Protein AF-A0A2V7FEV9-F1 (afdb_monomer)

Foldseek 3Di:
DDDDDDDDPVVVVVCPDPVNVVVVVVDPDDDDDDADDLVRQLVLLLVVCVVVVPPDSQQEPPQLSSLLCVVQVRPVVSSVQLVVQLVVQCVLVVHSHRYNVSSVVSVCVCPPPPNDDPPPDPRCVVVVVVVVVVPPVVPVPPPPPVVVVVVVVVVVVVPD

pLDDT: mean 80.86, std 21.52, range [41.34, 98.5]

Sequence (160 aa):
MQILLVGQPELRTKLNRP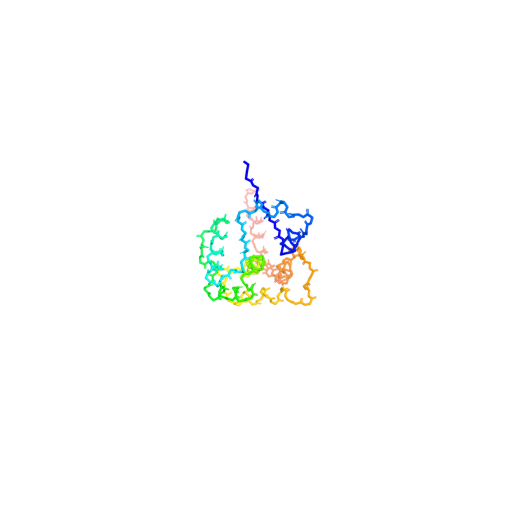ELRQLQQRIELRCSLPPLSREQVRDYILTRLRIAGAHDLGLFSEQAQTRIAVHSRGIPRRVNILCDHCLVLGYADQRRRIEVDVVDQAIEALEGPAGSRARRFTSPVRAAWQRSFVGAVSAAGLAGTHLLALARHVRDLVMR

Nearest PDB structures (foldseek):
  1in6-assembly1_A  TM=8.187E-01  e=4.677E-03  Thermotoga maritima
  1in4-assembly1_A  TM=8.184E-01  e=5.576E-03  Thermotoga maritima
  8efy-assembly1_D  TM=7.364E-01  e=4.160E-03  Thermus thermophilus HB8
  8efy-assembly1_K  TM=7.392E-01  e=1.062E-02  Thermus thermophilus HB8
  1in7-assembly1_A  TM=6.423E-01  e=7.474E-03  Thermotoga maritima

Radius of gyration: 29.4 Å; Cα contacts (8 Å, |Δi|>4): 92; chains: 1; bounding box: 93×34×67 Å

Secondary structure (DSSP, 8-state):
--------HHHHHHHTSGGGHHHHTT-------PPPPHHHHHHHHHHHHHHTT-S-GGGB-HHHHHHHHHHHTT-HHHHHHHHHHHHHHHHHTT-SSB-HHHHHHHHHHHHSTT-SS------THHHHHHHHHTTTSTTSSSSSTTHHHHHHHHHHHS--

Solvent-accessible surface area (backbone atoms only — not comparable to full-atom values): 9814 Å² total; per-residue (Å²): 139,88,85,86,90,83,74,61,77,66,49,58,60,57,48,68,34,83,92,35,47,76,61,47,75,69,59,88,76,86,86,82,86,73,64,40,51,64,65,51,37,47,54,48,53,47,50,51,38,53,76,71,64,49,91,59,81,68,37,54,33,72,62,21,46,51,51,45,24,62,74,32,60,22,35,67,72,47,39,50,58,47,50,55,41,28,53,52,52,28,55,75,69,70,44,86,53,37,43,47,67,48,45,51,54,34,48,49,64,56,70,36,101,75,57,82,64,92,70,74,84,72,64,64,64,65,63,56,50,60,66,62,52,74,70,60,72,75,76,72,77,82,80,60,71,67,61,63,53,54,62,50,56,59,56,66,65,73,75,112

Structure (mmCIF, N/CA/C/O backbone):
data_AF-A0A2V7FEV9-F1
#
_entry.id   AF-A0A2V7FEV9-F1
#
loop_
_atom_site.group_PDB
_atom_site.id
_atom_site.type_symbol
_atom_site.label_atom_id
_atom_site.label_alt_id
_atom_site.label_comp_id
_atom_site.label_asym_id
_atom_site.label_entity_id
_atom_site.label_seq_id
_atom_site.pdbx_PDB_ins_code
_atom_site.Cartn_x
_atom_site.Cartn_y
_atom_site.Cartn_z
_atom_site.occupancy
_atom_site.B_iso_or_equiv
_atom_site.auth_seq_id
_atom_site.auth_comp_id
_atom_site.auth_asym_id
_atom_site.auth_atom_id
_atom_site.pdbx_PDB_model_num
ATOM 1 N N . MET A 1 1 ? -1.006 9.091 -33.888 1.00 79.31 1 MET A N 1
ATOM 2 C CA . MET A 1 1 ? -1.156 7.824 -33.138 1.00 79.31 1 MET A CA 1
ATOM 3 C C . MET A 1 1 ? -0.298 7.913 -31.893 1.00 79.31 1 MET A C 1
ATOM 5 O O . MET A 1 1 ? 0.859 8.287 -32.023 1.00 79.31 1 MET A O 1
ATOM 9 N N . GLN A 1 2 ? -0.852 7.623 -30.717 1.00 88.81 2 GLN A N 1
ATOM 10 C CA . GLN A 1 2 ? -0.107 7.581 -29.454 1.00 88.81 2 GLN A CA 1
ATOM 11 C C . GLN A 1 2 ? -0.051 6.129 -28.974 1.00 88.81 2 GLN A C 1
ATOM 13 O O . GLN A 1 2 ? -1.073 5.447 -28.975 1.00 88.81 2 GLN A O 1
ATOM 18 N N . ILE A 1 3 ? 1.139 5.646 -28.608 1.00 91.44 3 ILE A N 1
ATOM 19 C CA . ILE A 1 3 ? 1.361 4.271 -28.143 1.00 91.44 3 ILE A CA 1
ATOM 20 C C . ILE A 1 3 ? 1.942 4.341 -26.735 1.00 91.44 3 ILE A C 1
ATOM 22 O O . ILE A 1 3 ? 2.994 4.942 -26.531 1.00 91.44 3 ILE A O 1
ATOM 26 N N . LEU A 1 4 ? 1.276 3.697 -25.776 1.00 93.94 4 LEU A N 1
ATOM 27 C CA . LEU A 1 4 ? 1.777 3.531 -24.416 1.00 93.94 4 LEU A CA 1
ATOM 28 C C . LEU A 1 4 ? 2.235 2.084 -24.216 1.00 93.94 4 LEU A C 1
ATOM 30 O O . LEU A 1 4 ? 1.438 1.153 -24.308 1.00 93.94 4 LEU A O 1
ATOM 34 N N . LEU A 1 5 ? 3.522 1.902 -23.922 1.00 93.31 5 LEU A N 1
ATOM 35 C CA . LEU A 1 5 ? 4.094 0.601 -23.583 1.00 93.31 5 LEU A CA 1
ATOM 36 C C . LEU A 1 5 ? 4.176 0.469 -22.060 1.00 93.31 5 LEU A C 1
ATOM 38 O O . LEU A 1 5 ? 4.887 1.234 -21.411 1.00 93.31 5 LEU A O 1
ATOM 42 N N . VAL A 1 6 ? 3.471 -0.512 -21.494 1.00 94.88 6 VAL A N 1
ATOM 43 C CA . VAL A 1 6 ? 3.467 -0.790 -20.049 1.00 94.88 6 VAL A CA 1
ATOM 44 C C . VAL A 1 6 ? 3.900 -2.226 -19.810 1.00 94.88 6 VAL A C 1
ATOM 46 O O . VAL A 1 6 ? 3.478 -3.144 -20.511 1.00 94.88 6 VAL A O 1
ATOM 49 N N . GLY A 1 7 ? 4.739 -2.435 -18.804 1.00 93.31 7 GLY A N 1
ATOM 50 C CA . GLY A 1 7 ? 5.169 -3.767 -18.420 1.00 93.31 7 GLY A CA 1
ATOM 51 C C . GLY A 1 7 ? 6.008 -3.763 -17.156 1.00 93.31 7 GLY A C 1
ATOM 52 O O . GLY A 1 7 ? 6.254 -2.725 -16.543 1.00 93.31 7 GLY A O 1
ATOM 53 N N . GLN A 1 8 ? 6.438 -4.958 -16.778 1.00 93.38 8 GLN A N 1
ATOM 54 C CA . GLN A 1 8 ? 7.373 -5.166 -15.679 1.00 93.38 8 GLN A CA 1
ATOM 55 C C . GLN A 1 8 ? 8.789 -4.678 -16.066 1.00 93.38 8 GLN A C 1
ATOM 57 O O . GLN A 1 8 ? 9.039 -4.427 -17.252 1.00 93.38 8 GLN A O 1
ATOM 62 N N . PRO A 1 9 ? 9.732 -4.523 -15.113 1.00 89.75 9 PRO A N 1
ATOM 63 C CA . PRO A 1 9 ? 11.089 -4.036 -15.391 1.00 89.75 9 PRO A CA 1
ATOM 64 C C . PRO A 1 9 ? 11.822 -4.779 -16.524 1.00 89.75 9 PRO A C 1
ATOM 66 O O . PRO A 1 9 ? 12.619 -4.183 -17.246 1.00 89.75 9 PRO A O 1
ATOM 69 N N . GLU A 1 10 ? 11.500 -6.049 -16.754 1.00 94.44 10 GLU A N 1
ATOM 70 C CA . GLU A 1 10 ? 12.010 -6.902 -17.829 1.00 94.44 10 GLU A CA 1
ATOM 71 C C . GLU A 1 10 ? 11.680 -6.352 -19.222 1.00 94.44 10 GLU A C 1
ATOM 73 O O . GLU A 1 10 ? 12.436 -6.574 -20.172 1.00 94.44 10 GLU A O 1
ATOM 78 N N . LEU A 1 11 ? 10.575 -5.610 -19.364 1.00 93.25 11 LEU A N 1
ATOM 79 C CA . LEU A 1 11 ? 10.221 -4.936 -20.610 1.00 93.25 11 LEU A CA 1
ATOM 80 C C . LEU A 1 11 ? 11.311 -3.939 -21.014 1.00 93.25 11 LEU A C 1
ATOM 82 O O . LEU A 1 11 ? 11.680 -3.883 -22.184 1.00 93.25 11 LEU A O 1
ATOM 86 N N . ARG A 1 12 ? 11.883 -3.203 -20.052 1.00 90.38 12 ARG A N 1
ATOM 87 C CA . ARG A 1 12 ? 12.982 -2.263 -20.313 1.00 90.38 12 ARG A CA 1
ATOM 88 C C . ARG A 1 12 ? 14.198 -2.991 -20.878 1.00 90.38 12 ARG A C 1
ATOM 90 O O . ARG A 1 12 ? 14.783 -2.526 -21.850 1.00 90.38 12 ARG A O 1
ATOM 97 N N . THR A 1 13 ? 14.544 -4.144 -20.309 1.00 91.81 13 THR A N 1
ATOM 98 C CA . THR A 1 13 ? 15.656 -4.975 -20.792 1.00 91.81 13 THR A CA 1
ATOM 99 C C . THR A 1 13 ? 15.387 -5.497 -22.201 1.00 91.81 13 THR A C 1
ATOM 101 O O . THR A 1 13 ? 16.269 -5.436 -23.053 1.00 91.81 13 THR A O 1
ATOM 104 N N . LYS A 1 14 ? 14.159 -5.954 -22.485 1.00 92.75 14 LYS A N 1
ATOM 105 C CA . LYS A 1 14 ? 13.761 -6.414 -23.826 1.00 92.75 14 LYS A CA 1
ATOM 106 C C . LYS A 1 14 ? 13.832 -5.291 -24.860 1.00 92.75 14 LYS A C 1
ATOM 108 O O . LYS A 1 14 ? 14.413 -5.494 -25.917 1.00 92.75 14 LYS A O 1
ATOM 113 N N . LEU A 1 15 ? 13.307 -4.106 -24.545 1.00 92.50 15 LEU A N 1
ATOM 114 C CA . LEU A 1 15 ? 13.320 -2.942 -25.442 1.00 92.50 15 LEU A CA 1
ATOM 115 C C . LEU A 1 15 ? 14.727 -2.403 -25.732 1.00 92.50 15 LEU A C 1
ATOM 117 O O . LEU A 1 15 ? 14.903 -1.655 -26.688 1.00 92.50 15 LEU A O 1
ATOM 121 N N . ASN A 1 16 ? 15.720 -2.766 -24.918 1.00 90.94 16 ASN A N 1
ATOM 122 C CA . ASN A 1 16 ? 17.115 -2.387 -25.127 1.00 90.94 16 ASN A CA 1
ATOM 123 C C . ASN A 1 16 ? 17.906 -3.400 -25.968 1.00 90.94 16 ASN A C 1
ATOM 125 O O . ASN A 1 16 ? 19.106 -3.212 -26.166 1.00 90.94 16 ASN A O 1
ATOM 129 N N . ARG A 1 17 ? 17.270 -4.473 -26.453 1.00 96.00 17 ARG A N 1
ATOM 130 C CA . ARG A 1 17 ? 17.953 -5.458 -27.290 1.00 96.00 17 ARG A CA 1
ATOM 131 C C . ARG A 1 17 ? 18.276 -4.895 -28.686 1.00 96.00 17 ARG A C 1
ATOM 133 O O . ARG A 1 17 ? 17.484 -4.107 -29.215 1.00 96.00 17 ARG A O 1
ATOM 140 N N . PRO A 1 18 ? 19.395 -5.310 -29.311 1.00 94.19 18 PRO A N 1
ATOM 141 C CA . PRO A 1 18 ? 19.825 -4.813 -30.620 1.00 94.19 18 PRO A CA 1
ATOM 142 C C . PRO A 1 18 ? 18.777 -4.944 -31.733 1.00 94.19 18 PRO A C 1
ATOM 144 O O . PRO A 1 18 ? 18.713 -4.088 -32.617 1.00 94.19 18 PRO A O 1
ATOM 147 N N . GLU A 1 19 ? 17.935 -5.977 -31.683 1.00 96.56 19 GLU A N 1
ATOM 148 C CA . GLU A 1 19 ? 16.909 -6.243 -32.697 1.00 96.56 19 GLU A CA 1
ATOM 149 C C . GLU A 1 19 ? 15.762 -5.218 -32.648 1.00 96.56 19 GLU A C 1
ATOM 151 O O . GLU A 1 19 ? 15.054 -5.034 -33.633 1.00 96.56 19 GLU A O 1
ATOM 156 N N . LEU A 1 20 ? 15.595 -4.507 -31.525 1.00 94.94 20 LEU A N 1
ATOM 157 C CA . LEU A 1 20 ? 14.531 -3.519 -31.312 1.00 94.94 20 LEU A CA 1
ATOM 158 C C . LEU A 1 20 ? 15.020 -2.063 -31.369 1.00 94.94 20 LEU A C 1
ATOM 160 O O . LEU A 1 20 ? 14.262 -1.156 -31.023 1.00 94.94 20 LEU A O 1
ATOM 164 N N . ARG A 1 21 ? 16.249 -1.799 -31.840 1.00 93.19 21 ARG A N 1
ATOM 165 C CA . ARG A 1 21 ? 16.835 -0.440 -31.887 1.00 93.19 21 ARG A CA 1
ATOM 166 C C . ARG A 1 21 ? 15.945 0.602 -32.569 1.00 93.19 21 ARG A C 1
ATOM 168 O O . ARG A 1 21 ? 15.808 1.707 -32.055 1.00 93.19 21 ARG A O 1
ATOM 175 N N . GLN A 1 22 ? 15.308 0.258 -33.689 1.00 93.44 22 GLN A N 1
ATOM 176 C CA . GLN A 1 22 ? 14.435 1.196 -34.410 1.00 93.44 22 GLN A CA 1
ATOM 177 C C . GLN A 1 22 ? 13.208 1.604 -33.586 1.00 93.44 22 GLN A C 1
ATOM 179 O O . GLN A 1 22 ? 12.802 2.763 -33.603 1.00 93.44 22 GLN A O 1
ATOM 184 N N . LEU A 1 23 ? 12.627 0.660 -32.840 1.00 92.25 23 LEU A N 1
ATOM 185 C CA . LEU A 1 23 ? 11.532 0.950 -31.919 1.00 92.25 23 LEU A CA 1
ATOM 186 C C . LEU A 1 23 ? 12.040 1.766 -30.727 1.00 92.25 23 LEU A C 1
ATOM 188 O O . LEU A 1 23 ? 11.405 2.735 -30.328 1.00 92.25 23 LEU A O 1
ATOM 192 N N . GLN A 1 24 ? 13.207 1.404 -30.193 1.00 89.75 24 GLN A N 1
ATOM 193 C CA . GLN A 1 24 ? 13.830 2.068 -29.053 1.00 89.75 24 GLN A CA 1
ATOM 194 C C . GLN A 1 24 ? 14.055 3.569 -29.300 1.00 89.75 24 GLN A C 1
ATOM 196 O O . GLN A 1 24 ? 13.809 4.364 -28.393 1.00 89.75 24 GLN A O 1
ATOM 201 N N . GLN A 1 25 ? 14.472 3.940 -30.517 1.00 90.81 25 GLN A N 1
ATOM 202 C CA . GLN A 1 25 ? 14.694 5.325 -30.955 1.00 90.81 25 GLN A CA 1
ATOM 203 C C . GLN A 1 25 ? 13.408 6.157 -31.056 1.00 90.81 25 GLN A C 1
ATOM 205 O O . GLN A 1 25 ? 13.477 7.380 -31.055 1.00 90.81 25 GLN A O 1
ATOM 210 N N . ARG A 1 26 ? 12.239 5.511 -31.136 1.00 93.38 26 ARG A N 1
ATOM 211 C CA . ARG A 1 26 ? 10.930 6.177 -31.229 1.00 93.38 26 ARG A CA 1
ATOM 212 C C . ARG A 1 26 ? 10.238 6.349 -29.874 1.00 93.38 26 ARG A C 1
ATOM 214 O O . ARG A 1 26 ? 9.122 6.853 -29.822 1.00 93.38 26 ARG A O 1
ATOM 221 N N . ILE A 1 27 ? 10.858 5.905 -28.779 1.00 92.81 27 ILE A N 1
ATOM 222 C CA . ILE A 1 27 ? 10.307 6.062 -27.428 1.00 92.81 27 ILE A CA 1
ATOM 223 C C . ILE A 1 27 ? 10.778 7.403 -26.862 1.00 92.81 27 ILE A C 1
ATOM 225 O O . ILE A 1 27 ? 11.905 7.504 -26.380 1.00 92.81 27 ILE A O 1
ATOM 229 N N . GLU A 1 28 ? 9.898 8.403 -26.897 1.00 93.50 28 GLU A N 1
ATOM 230 C CA . GLU A 1 28 ? 10.175 9.764 -26.412 1.00 93.50 28 GLU A CA 1
ATOM 231 C C . GLU A 1 28 ? 10.247 9.852 -24.882 1.00 93.50 28 GLU A C 1
ATOM 233 O O . GLU A 1 28 ? 11.130 10.507 -24.334 1.00 93.50 28 GLU A O 1
ATOM 238 N N . LEU A 1 29 ? 9.341 9.164 -24.179 1.00 92.00 29 LEU A N 1
ATOM 239 C CA . LEU A 1 29 ? 9.244 9.213 -22.722 1.00 92.00 29 LEU A CA 1
ATOM 240 C C . LEU A 1 29 ? 9.404 7.826 -22.106 1.00 92.00 29 LEU A C 1
ATOM 242 O O . LEU A 1 29 ? 8.788 6.848 -22.533 1.00 92.00 29 LEU A O 1
ATOM 246 N N . ARG A 1 30 ? 10.210 7.757 -21.044 1.00 91.00 30 ARG A N 1
ATOM 247 C CA . ARG A 1 30 ? 10.373 6.569 -20.206 1.00 91.00 30 ARG A CA 1
ATOM 248 C C . ARG A 1 30 ? 10.142 6.956 -18.760 1.00 91.00 30 ARG A C 1
ATOM 250 O O . ARG A 1 30 ? 10.889 7.755 -18.207 1.00 91.00 30 ARG A O 1
ATOM 257 N N . CYS A 1 31 ? 9.138 6.355 -18.144 1.00 92.00 31 CYS A N 1
ATOM 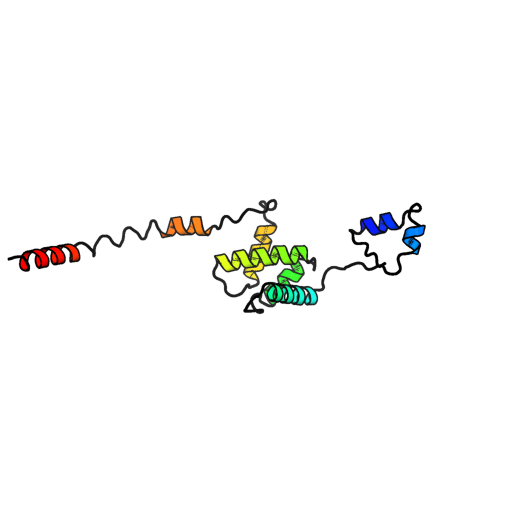258 C CA . CYS A 1 31 ? 8.848 6.530 -16.731 1.00 92.00 31 CYS A CA 1
ATOM 259 C C . CYS A 1 31 ? 8.827 5.166 -16.036 1.00 92.00 31 CYS A C 1
ATOM 261 O O . CYS A 1 31 ? 8.421 4.156 -16.610 1.00 92.00 31 CYS A O 1
ATOM 263 N N . SER A 1 32 ? 9.285 5.136 -14.788 1.00 91.19 32 SER A N 1
ATOM 264 C CA . SER A 1 32 ? 9.076 4.008 -13.884 1.00 91.19 32 SER A CA 1
ATOM 265 C C . SER A 1 32 ? 8.271 4.486 -12.692 1.00 91.19 32 SER A C 1
ATOM 267 O O . SER A 1 32 ? 8.519 5.579 -12.189 1.00 91.19 32 SER A O 1
ATOM 269 N N . LEU A 1 33 ? 7.334 3.663 -12.234 1.00 92.06 33 LEU A N 1
ATOM 270 C CA . LEU A 1 33 ? 6.510 3.964 -11.069 1.00 92.06 33 LEU A CA 1
ATOM 271 C C . LEU A 1 33 ? 7.217 3.441 -9.811 1.00 92.06 33 LEU A C 1
ATOM 273 O O . LEU A 1 33 ? 7.296 2.220 -9.640 1.00 92.06 33 LEU A O 1
ATOM 277 N N . PRO A 1 34 ? 7.763 4.319 -8.949 1.00 93.81 34 PRO A N 1
ATOM 278 C CA . PRO A 1 34 ? 8.303 3.888 -7.670 1.00 93.81 34 PRO A CA 1
ATOM 279 C C . PRO A 1 34 ? 7.168 3.469 -6.718 1.00 93.81 34 PRO A C 1
ATOM 281 O O . PRO A 1 34 ? 6.003 3.815 -6.944 1.00 93.81 34 PRO A O 1
ATOM 284 N N . PRO A 1 35 ? 7.485 2.743 -5.632 1.00 96.88 35 PRO A N 1
ATOM 285 C CA . PRO A 1 35 ? 6.554 2.573 -4.523 1.00 96.88 35 PRO A CA 1
ATOM 286 C C . PRO A 1 35 ? 6.086 3.928 -3.978 1.00 96.88 35 PRO A C 1
ATOM 288 O O . PRO A 1 35 ? 6.829 4.909 -4.009 1.00 96.88 35 PRO A O 1
ATOM 291 N N . LEU A 1 36 ? 4.867 3.962 -3.448 1.00 98.00 36 LEU A N 1
ATOM 292 C CA . LEU A 1 36 ? 4.297 5.157 -2.836 1.00 98.00 36 LEU A CA 1
ATOM 293 C C . LEU A 1 36 ? 5.065 5.542 -1.563 1.00 98.00 36 LEU A C 1
ATOM 295 O O . LEU A 1 36 ? 5.438 4.682 -0.760 1.00 98.00 36 LEU A O 1
ATOM 299 N N . SER A 1 37 ? 5.243 6.843 -1.341 1.00 97.88 37 SER A N 1
ATOM 300 C CA . SER A 1 37 ? 5.676 7.368 -0.045 1.00 97.88 37 SER A CA 1
ATOM 301 C C . SER A 1 37 ? 4.618 7.095 1.033 1.00 97.88 37 SER A C 1
ATOM 303 O O . SER A 1 37 ? 3.469 6.763 0.739 1.00 97.88 37 SER A O 1
ATOM 305 N N . ARG A 1 38 ? 4.978 7.254 2.311 1.00 96.44 38 ARG A N 1
ATOM 306 C CA . ARG A 1 38 ? 4.021 7.060 3.416 1.00 96.44 38 ARG A CA 1
ATOM 307 C C . ARG A 1 38 ? 2.813 7.985 3.297 1.00 96.44 38 ARG A C 1
ATOM 309 O O . ARG A 1 38 ? 1.697 7.527 3.487 1.00 96.44 38 ARG A O 1
ATOM 316 N N . GLU A 1 39 ? 3.043 9.246 2.949 1.00 97.12 39 GLU A N 1
ATOM 317 C CA . GLU A 1 39 ? 1.990 10.237 2.714 1.00 97.12 39 GLU A CA 1
ATOM 318 C C . GLU A 1 39 ? 1.112 9.839 1.523 1.00 97.12 39 GLU A C 1
ATOM 320 O O . GLU A 1 39 ? -0.103 9.734 1.662 1.00 97.12 39 GLU A O 1
ATOM 325 N N . GLN A 1 40 ? 1.730 9.443 0.406 1.00 98.19 40 GLN A N 1
ATOM 326 C CA . GLN A 1 40 ? 1.002 8.966 -0.771 1.00 98.19 40 GLN A CA 1
ATOM 327 C C . GLN A 1 40 ? 0.175 7.705 -0.490 1.00 98.19 40 GLN A C 1
ATOM 329 O O . GLN A 1 40 ? -0.872 7.523 -1.102 1.00 98.19 40 GLN A O 1
ATOM 334 N N . VAL A 1 41 ? 0.598 6.827 0.430 1.00 98.44 41 VAL A N 1
ATOM 335 C CA . VAL A 1 41 ? -0.231 5.693 0.873 1.00 98.44 41 VAL A CA 1
ATOM 336 C C . VAL A 1 41 ? -1.484 6.181 1.603 1.00 98.44 41 VAL A C 1
ATOM 338 O O . VAL A 1 41 ? -2.557 5.627 1.369 1.00 98.44 41 VAL A O 1
ATOM 341 N N . ARG A 1 42 ? -1.382 7.210 2.454 1.00 97.44 42 ARG A N 1
ATOM 342 C CA . ARG A 1 42 ? -2.545 7.788 3.153 1.00 97.44 42 ARG A CA 1
ATOM 343 C C . ARG A 1 42 ? -3.533 8.364 2.143 1.00 97.44 42 ARG A C 1
ATOM 345 O O . ARG A 1 42 ? -4.702 7.979 2.148 1.00 97.44 42 ARG A O 1
ATOM 352 N N . ASP A 1 43 ? -3.043 9.179 1.213 1.00 97.75 43 ASP A N 1
ATOM 353 C CA . ASP A 1 43 ? -3.859 9.766 0.145 1.00 97.75 43 ASP A CA 1
ATOM 354 C C . ASP A 1 43 ? -4.479 8.705 -0.758 1.00 97.75 43 ASP A C 1
ATOM 356 O O . ASP A 1 43 ? -5.642 8.806 -1.159 1.00 97.75 43 ASP A O 1
ATOM 360 N N . TYR A 1 44 ? -3.719 7.652 -1.051 1.00 98.00 44 TYR A N 1
ATOM 361 C CA . TYR 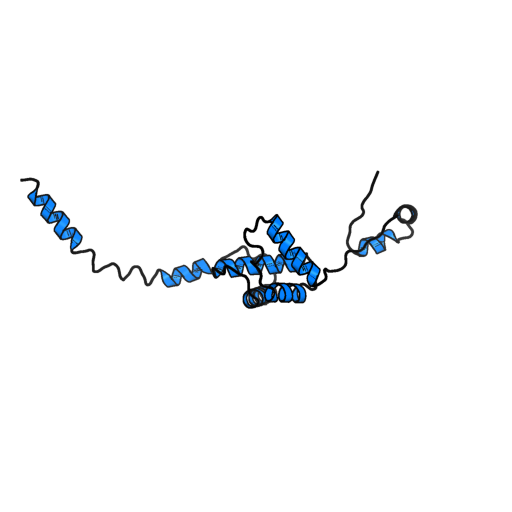A 1 44 ? -4.192 6.515 -1.818 1.00 98.00 44 TYR A CA 1
ATOM 362 C C . TYR A 1 44 ? -5.346 5.802 -1.101 1.00 98.00 44 TYR A C 1
ATOM 364 O O . TYR A 1 44 ? -6.381 5.565 -1.724 1.00 98.00 44 TYR A O 1
ATOM 372 N N . ILE A 1 45 ? -5.225 5.514 0.202 1.00 98.00 45 ILE A N 1
ATOM 373 C CA . ILE A 1 45 ? -6.304 4.906 1.001 1.00 98.00 45 ILE A CA 1
ATOM 374 C C . ILE A 1 45 ? -7.547 5.804 0.981 1.00 98.00 45 ILE A C 1
ATOM 376 O O . ILE A 1 45 ? -8.634 5.330 0.654 1.00 98.00 45 ILE A O 1
ATOM 380 N N . LEU A 1 46 ? -7.392 7.103 1.253 1.00 97.00 46 LEU A N 1
ATOM 381 C CA . LEU A 1 46 ? -8.500 8.063 1.254 1.00 97.00 46 LEU A CA 1
ATOM 382 C C . LEU A 1 46 ? -9.192 8.144 -0.111 1.00 97.00 46 LEU A C 1
ATOM 384 O O . LEU A 1 46 ? -10.417 8.122 -0.197 1.00 97.00 46 LEU A O 1
ATOM 388 N N . THR A 1 47 ? -8.416 8.193 -1.191 1.00 97.50 47 THR A N 1
ATOM 389 C CA . THR A 1 47 ? -8.941 8.225 -2.560 1.00 97.50 47 THR A CA 1
ATOM 390 C C . THR A 1 47 ? -9.710 6.948 -2.883 1.00 97.50 47 THR A C 1
ATOM 392 O O . THR A 1 47 ? -10.800 7.012 -3.447 1.00 97.50 47 THR A O 1
ATOM 395 N N . ARG A 1 48 ? -9.195 5.781 -2.479 1.00 96.50 48 ARG A N 1
ATOM 396 C CA . ARG A 1 48 ? -9.881 4.496 -2.669 1.00 96.50 48 ARG A CA 1
ATOM 397 C C . ARG A 1 48 ? -11.187 4.421 -1.882 1.00 96.50 48 ARG A C 1
ATOM 399 O O . ARG A 1 48 ? -12.172 3.947 -2.438 1.00 96.50 48 ARG A O 1
ATOM 406 N N . LEU A 1 49 ? -11.218 4.927 -0.648 1.00 96.56 49 LEU A N 1
ATOM 407 C CA . LEU A 1 49 ? -12.443 5.017 0.153 1.00 96.56 49 LEU A CA 1
ATOM 408 C C . LEU A 1 49 ? -13.479 5.946 -0.491 1.00 96.56 49 LEU A C 1
ATOM 410 O O . LEU A 1 49 ? -14.645 5.572 -0.593 1.00 96.56 49 LEU A O 1
ATOM 414 N N . ARG A 1 50 ? -13.056 7.114 -0.996 1.00 96.38 50 ARG A N 1
ATOM 415 C CA . ARG A 1 50 ? -13.936 8.036 -1.737 1.00 96.38 50 ARG A CA 1
ATOM 416 C C . ARG A 1 50 ? -14.542 7.373 -2.970 1.00 96.38 50 ARG A C 1
ATOM 418 O O . ARG A 1 50 ? -15.750 7.435 -3.157 1.00 96.38 50 ARG A O 1
ATOM 425 N N . ILE A 1 51 ? -13.719 6.711 -3.787 1.00 96.38 51 ILE A N 1
ATOM 426 C CA . ILE A 1 51 ? -14.180 6.003 -4.993 1.00 96.38 51 ILE A CA 1
ATOM 427 C C . ILE A 1 51 ? -15.147 4.866 -4.630 1.00 96.38 51 ILE A C 1
ATOM 429 O O . ILE A 1 51 ? -16.103 4.624 -5.358 1.00 96.38 51 ILE A O 1
ATOM 433 N N . ALA A 1 52 ? -14.927 4.192 -3.499 1.00 93.44 52 ALA A N 1
ATOM 434 C CA . ALA A 1 52 ? -15.823 3.156 -2.988 1.00 93.44 52 ALA A CA 1
ATOM 435 C C . ALA A 1 52 ? -17.131 3.705 -2.379 1.00 93.44 52 ALA A C 1
ATOM 437 O O . ALA A 1 52 ? -17.980 2.914 -1.977 1.00 93.44 52 ALA A O 1
ATOM 438 N N . GLY A 1 53 ? -17.305 5.030 -2.299 1.00 94.19 53 GLY A N 1
ATOM 439 C CA . GLY A 1 53 ? -18.504 5.663 -1.750 1.00 94.19 53 GLY A CA 1
ATOM 440 C C . GLY A 1 53 ? -18.571 5.668 -0.222 1.00 94.19 53 GLY A C 1
ATOM 441 O O . GLY A 1 53 ? -19.663 5.726 0.336 1.00 94.19 53 GLY A O 1
ATOM 442 N N . ALA A 1 54 ? -17.430 5.590 0.472 1.00 92.69 54 ALA A N 1
ATOM 443 C CA . ALA A 1 54 ? -17.407 5.622 1.931 1.00 92.69 54 ALA A CA 1
ATOM 444 C C . ALA A 1 54 ? -17.994 6.938 2.472 1.00 92.69 54 ALA A C 1
ATOM 446 O O . ALA A 1 54 ? -17.548 8.026 2.105 1.00 92.69 54 ALA A O 1
ATOM 447 N N . HIS A 1 55 ? -18.964 6.827 3.384 1.00 87.19 55 HIS A N 1
ATOM 448 C CA . HIS A 1 55 ? -19.570 7.981 4.056 1.00 87.19 55 HIS A CA 1
ATOM 449 C C . HIS A 1 55 ? -18.616 8.658 5.049 1.00 87.19 55 HIS A C 1
ATOM 451 O O . HIS A 1 55 ? -18.698 9.867 5.247 1.00 87.19 55 HIS A O 1
ATOM 457 N N . ASP A 1 56 ? -17.711 7.884 5.655 1.00 89.62 56 ASP A N 1
ATOM 458 C CA . ASP A 1 56 ? -16.691 8.366 6.584 1.00 89.62 56 ASP A CA 1
ATOM 459 C C . ASP A 1 56 ? -15.289 8.052 6.041 1.00 89.62 56 ASP A C 1
ATOM 461 O O . ASP A 1 56 ? -14.920 6.894 5.836 1.00 89.62 56 ASP A O 1
ATOM 465 N N . LEU A 1 57 ? -14.495 9.099 5.810 1.00 90.94 57 LEU A N 1
ATOM 466 C CA . LEU A 1 57 ? -13.102 8.984 5.369 1.00 90.94 57 LEU A CA 1
ATOM 467 C C . LEU A 1 57 ? -12.124 8.791 6.539 1.00 90.94 57 LEU A C 1
ATOM 469 O O . LEU A 1 57 ? -10.967 8.440 6.318 1.00 90.94 57 LEU A O 1
ATOM 473 N N . GLY A 1 58 ? -12.589 8.972 7.777 1.00 92.69 58 GLY A N 1
ATOM 474 C CA . GLY A 1 58 ? -11.870 8.695 9.020 1.00 92.69 58 GLY A CA 1
ATOM 475 C C . GLY A 1 58 ? -11.886 7.223 9.443 1.00 92.69 58 GLY A C 1
ATOM 476 O O . GLY A 1 58 ? -11.425 6.909 10.545 1.00 92.69 58 GLY A O 1
ATOM 477 N N . LEU A 1 59 ? -12.373 6.328 8.572 1.00 96.06 59 LEU A N 1
ATOM 478 C CA . LEU A 1 59 ? -12.552 4.900 8.838 1.00 96.06 59 LEU A CA 1
ATOM 479 C C . LEU A 1 59 ? -11.254 4.181 9.226 1.00 96.06 59 LEU A C 1
ATOM 481 O O . LEU A 1 59 ? -11.305 3.221 9.983 1.00 96.06 59 LEU A O 1
ATOM 485 N N . PHE A 1 60 ? -10.094 4.656 8.769 1.00 97.69 60 PHE A N 1
ATOM 486 C CA . PHE A 1 60 ? -8.786 4.215 9.264 1.00 97.69 60 PHE A CA 1
ATOM 487 C C . PHE A 1 60 ? -8.153 5.318 10.106 1.00 97.69 60 PHE A C 1
ATOM 489 O O . PHE A 1 60 ? -8.023 6.451 9.632 1.00 97.69 60 PHE A O 1
ATOM 496 N N . SER A 1 61 ? -7.704 4.989 11.318 1.00 97.69 61 SER A N 1
ATOM 497 C CA . SER A 1 61 ? -6.955 5.932 12.149 1.00 97.69 61 SER A CA 1
ATOM 498 C C . SER A 1 61 ? -5.578 6.250 11.563 1.00 97.69 61 SER A C 1
ATOM 500 O O . SER A 1 61 ? -5.035 5.507 10.742 1.00 97.69 61 SER A O 1
ATOM 502 N N . GLU A 1 62 ? -4.976 7.367 11.973 1.00 96.75 62 GLU A N 1
ATOM 503 C CA . GLU A 1 62 ? -3.657 7.767 11.465 1.00 96.75 62 GLU A CA 1
ATOM 504 C C . GLU A 1 62 ? -2.567 6.733 11.780 1.00 96.75 62 GLU A C 1
ATOM 506 O O . GLU A 1 62 ? -1.681 6.476 10.958 1.00 96.75 62 GLU A O 1
ATOM 511 N N . GLN A 1 63 ? -2.659 6.101 12.953 1.00 97.88 63 GLN A N 1
ATOM 512 C CA . GLN A 1 63 ? -1.748 5.037 13.366 1.00 97.88 63 GLN A CA 1
ATOM 513 C C . GLN A 1 63 ? -1.932 3.794 12.488 1.00 97.88 63 GLN A C 1
ATOM 515 O O . GLN A 1 63 ? -0.942 3.243 12.003 1.00 97.88 63 GLN A O 1
ATOM 520 N N . ALA A 1 64 ? -3.180 3.415 12.188 1.00 98.12 64 ALA A N 1
ATOM 521 C CA . ALA A 1 64 ? -3.486 2.325 11.265 1.00 98.12 64 ALA A CA 1
ATOM 522 C C . ALA A 1 64 ? -2.929 2.600 9.857 1.00 98.12 64 ALA A C 1
ATOM 524 O O . ALA A 1 64 ? -2.229 1.763 9.288 1.00 98.12 64 ALA A O 1
ATOM 525 N N . GLN A 1 65 ? -3.155 3.800 9.312 1.00 98.12 65 GLN A N 1
ATOM 526 C CA . GLN A 1 65 ? -2.621 4.199 8.004 1.00 98.12 65 GLN A CA 1
ATOM 527 C C . GLN A 1 65 ? -1.086 4.161 7.974 1.00 98.12 65 GLN A C 1
ATOM 529 O O . GLN A 1 65 ? -0.487 3.655 7.022 1.00 98.12 65 GLN A O 1
ATOM 534 N N . THR A 1 66 ? -0.437 4.649 9.035 1.00 98.06 66 THR A N 1
ATOM 535 C CA . THR A 1 66 ? 1.025 4.609 9.174 1.00 98.06 66 THR A CA 1
ATOM 536 C C . THR A 1 66 ? 1.534 3.171 9.203 1.00 98.06 66 THR A C 1
ATOM 538 O O . THR A 1 66 ? 2.503 2.839 8.513 1.00 98.06 66 THR A O 1
ATOM 541 N N . ARG A 1 67 ? 0.861 2.294 9.952 1.00 98.25 67 ARG A N 1
ATOM 542 C CA . ARG A 1 67 ? 1.203 0.874 10.044 1.00 98.25 67 ARG A CA 1
ATOM 543 C C . ARG A 1 67 ? 1.057 0.164 8.698 1.00 98.25 67 ARG A C 1
ATOM 545 O O . ARG A 1 67 ? 1.976 -0.547 8.284 1.00 98.25 67 ARG A O 1
ATOM 552 N N . ILE A 1 68 ? -0.027 0.438 7.969 1.00 98.50 68 ILE A N 1
ATOM 553 C CA . ILE A 1 68 ? -0.263 -0.062 6.607 1.00 98.50 68 ILE A CA 1
ATOM 554 C C . ILE A 1 68 ? 0.847 0.399 5.656 1.00 98.50 68 ILE A C 1
ATOM 556 O O . ILE A 1 68 ? 1.386 -0.411 4.896 1.00 98.50 68 ILE A O 1
ATOM 560 N N . ALA A 1 69 ? 1.237 1.675 5.704 1.00 98.25 69 ALA A N 1
ATOM 561 C CA . ALA A 1 69 ? 2.300 2.216 4.858 1.00 98.25 69 ALA A CA 1
ATOM 562 C C . ALA A 1 69 ? 3.651 1.524 5.106 1.00 98.25 69 ALA A C 1
ATOM 564 O O . ALA A 1 69 ? 4.334 1.141 4.153 1.00 98.25 69 ALA A O 1
ATOM 565 N N . VAL A 1 70 ? 4.008 1.298 6.376 1.00 97.94 70 VAL A N 1
ATOM 566 C CA . VAL A 1 70 ? 5.229 0.569 6.759 1.00 97.94 70 VAL A CA 1
ATOM 567 C C . VAL A 1 70 ? 5.197 -0.860 6.232 1.00 97.94 70 VAL A C 1
ATOM 569 O O . VAL A 1 70 ? 6.121 -1.284 5.538 1.00 97.94 70 VAL A O 1
ATOM 572 N N . HIS A 1 71 ? 4.131 -1.601 6.538 1.00 97.75 71 HIS A N 1
ATOM 573 C CA . HIS A 1 71 ? 4.061 -3.018 6.206 1.00 97.75 71 HIS A CA 1
ATOM 574 C C . HIS A 1 71 ? 4.025 -3.239 4.687 1.00 97.75 71 HIS A C 1
ATOM 576 O O . HIS A 1 71 ? 4.791 -4.041 4.144 1.00 97.75 71 HIS A O 1
ATOM 582 N N . SER A 1 72 ? 3.190 -2.479 3.972 1.00 97.69 72 SER A N 1
ATOM 583 C CA . SER A 1 72 ? 3.035 -2.577 2.514 1.00 97.69 72 SER A CA 1
ATOM 584 C C . SER A 1 72 ? 4.275 -2.143 1.727 1.00 97.69 72 SER A C 1
ATOM 586 O O . SER A 1 72 ? 4.414 -2.534 0.563 1.00 97.69 72 SER A O 1
ATOM 588 N N . ARG A 1 73 ? 5.189 -1.378 2.348 1.00 97.50 73 ARG A N 1
ATOM 589 C CA . ARG A 1 73 ? 6.351 -0.740 1.702 1.00 97.50 73 ARG A CA 1
ATOM 590 C C . ARG A 1 73 ? 5.949 0.150 0.519 1.00 97.50 73 ARG A C 1
ATOM 592 O O . ARG A 1 73 ? 6.661 0.208 -0.478 1.00 97.50 73 ARG A O 1
ATOM 599 N N . GLY A 1 74 ? 4.768 0.766 0.592 1.00 97.44 74 GLY A N 1
ATOM 600 C CA . GLY A 1 74 ? 4.260 1.641 -0.466 1.00 97.44 74 GLY A CA 1
ATOM 601 C C . GLY A 1 74 ? 3.767 0.925 -1.725 1.00 97.44 74 GLY A C 1
ATOM 602 O O . GLY A 1 74 ? 3.444 1.585 -2.707 1.00 97.44 74 GLY A O 1
ATOM 603 N N . ILE A 1 75 ? 3.699 -0.411 -1.742 1.00 97.50 75 ILE A N 1
ATOM 604 C CA . ILE A 1 75 ? 3.224 -1.163 -2.911 1.00 97.50 75 ILE A CA 1
ATOM 605 C C . ILE A 1 75 ? 1.686 -1.156 -2.932 1.00 97.50 75 ILE A C 1
ATOM 607 O O . ILE A 1 75 ? 1.084 -1.807 -2.071 1.00 97.50 75 ILE A O 1
ATOM 611 N N . PRO A 1 76 ? 1.017 -0.531 -3.926 1.00 97.06 76 PRO A N 1
ATOM 612 C CA . PRO A 1 76 ? -0.442 -0.355 -3.911 1.00 97.06 76 PRO A CA 1
ATOM 613 C C . PRO A 1 76 ? -1.227 -1.664 -3.787 1.00 97.06 76 PRO A C 1
ATOM 615 O O . PRO A 1 76 ? -2.217 -1.746 -3.064 1.00 97.06 76 PRO A O 1
ATOM 618 N N . ARG A 1 77 ? -0.751 -2.737 -4.435 1.00 96.19 77 ARG A N 1
ATOM 619 C CA . ARG A 1 77 ? -1.377 -4.063 -4.323 1.00 96.19 77 ARG A CA 1
ATOM 620 C C . ARG A 1 77 ? -1.332 -4.610 -2.893 1.00 96.19 77 ARG A C 1
ATOM 622 O O . ARG A 1 77 ? -2.304 -5.217 -2.462 1.00 96.19 77 ARG A O 1
ATOM 629 N N . ARG A 1 78 ? -0.234 -4.389 -2.162 1.00 97.38 78 ARG A N 1
ATOM 630 C CA . ARG A 1 78 ? -0.100 -4.811 -0.758 1.00 97.38 78 ARG A CA 1
ATOM 631 C C . ARG A 1 78 ? -0.960 -3.949 0.162 1.00 97.38 78 ARG A C 1
ATOM 633 O O . ARG A 1 78 ? -1.573 -4.496 1.067 1.00 97.38 78 ARG A O 1
ATOM 640 N N . VAL A 1 79 ? -1.043 -2.641 -0.106 1.00 98.19 79 VAL A N 1
ATOM 641 C CA . VAL A 1 79 ? -1.958 -1.732 0.605 1.00 98.19 79 VAL A CA 1
ATOM 642 C C . VAL A 1 79 ? -3.397 -2.231 0.487 1.00 98.19 79 VAL A C 1
ATOM 644 O O . VAL A 1 79 ? -4.036 -2.436 1.508 1.00 98.19 79 VAL A O 1
ATOM 647 N N . ASN A 1 80 ? -3.877 -2.507 -0.732 1.00 97.50 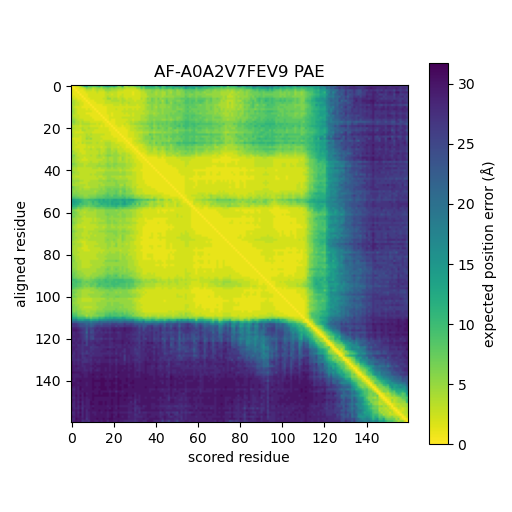80 ASN A N 1
ATOM 648 C CA . ASN A 1 80 ? -5.250 -2.981 -0.947 1.00 97.50 80 ASN A CA 1
ATOM 649 C C . ASN A 1 80 ? -5.537 -4.281 -0.194 1.00 97.50 80 ASN A C 1
ATOM 651 O O . ASN A 1 80 ? -6.500 -4.339 0.555 1.00 97.50 80 ASN A O 1
ATOM 655 N N . ILE A 1 81 ? -4.675 -5.293 -0.347 1.00 97.31 81 ILE A N 1
ATOM 656 C CA . ILE A 1 81 ? -4.865 -6.595 0.308 1.00 97.31 81 ILE A CA 1
ATOM 657 C C . ILE A 1 81 ? -4.949 -6.441 1.828 1.00 97.31 81 ILE A C 1
ATOM 659 O O . ILE A 1 81 ? -5.778 -7.094 2.460 1.00 97.31 81 ILE A O 1
ATOM 663 N N . LEU A 1 82 ? -4.095 -5.598 2.412 1.00 97.75 82 LEU A N 1
ATOM 664 C CA . LEU A 1 82 ? -4.103 -5.359 3.849 1.00 97.75 82 LEU A CA 1
ATOM 665 C C . LEU A 1 82 ? -5.367 -4.603 4.277 1.00 97.75 82 LEU A C 1
ATOM 667 O O . LEU A 1 82 ? -6.052 -5.057 5.186 1.00 97.75 82 LEU A O 1
ATOM 671 N N . CYS A 1 83 ? -5.724 -3.513 3.590 1.00 97.81 83 CYS A N 1
ATOM 672 C CA . CYS A 1 83 ? -6.949 -2.762 3.871 1.00 97.81 83 CYS A CA 1
ATOM 673 C C . CYS A 1 83 ? -8.201 -3.643 3.775 1.00 97.81 83 CYS A C 1
ATOM 675 O O . CYS A 1 83 ? -9.040 -3.581 4.665 1.00 97.81 83 CYS A O 1
ATOM 677 N N . ASP A 1 84 ? -8.311 -4.486 2.747 1.00 96.31 84 ASP A N 1
ATOM 678 C CA . ASP A 1 84 ? -9.449 -5.391 2.561 1.00 96.31 84 ASP A CA 1
ATOM 679 C C . ASP A 1 84 ? -9.595 -6.358 3.752 1.00 96.31 84 ASP A C 1
ATOM 681 O O . ASP A 1 84 ? -10.700 -6.554 4.259 1.00 96.31 84 ASP A O 1
ATOM 685 N N . HIS A 1 85 ? -8.485 -6.913 4.259 1.00 96.12 85 HIS A N 1
ATOM 686 C CA . HIS A 1 85 ? -8.509 -7.753 5.464 1.00 96.12 85 HIS A CA 1
ATOM 687 C C . HIS A 1 85 ? -8.892 -6.961 6.712 1.00 96.12 85 HIS A C 1
ATOM 689 O O . HIS A 1 85 ? -9.720 -7.433 7.489 1.00 96.12 85 HIS A O 1
ATOM 695 N N . CYS A 1 86 ? -8.352 -5.752 6.887 1.00 97.38 86 CYS A N 1
ATOM 696 C CA . CYS A 1 86 ? -8.730 -4.891 8.004 1.00 97.38 86 CYS A CA 1
ATOM 697 C C . CYS A 1 86 ? -10.233 -4.596 8.005 1.00 97.38 86 CYS A C 1
ATOM 699 O O . CYS A 1 86 ? -10.864 -4.648 9.054 1.00 97.38 86 CYS A O 1
ATOM 701 N N . LEU A 1 87 ? -10.818 -4.314 6.837 1.00 96.25 87 LEU A N 1
ATOM 702 C CA . LEU A 1 87 ? -12.252 -4.053 6.706 1.00 96.25 87 LEU A CA 1
ATOM 703 C C . LEU A 1 87 ? -13.090 -5.283 7.061 1.00 96.25 87 LEU A C 1
ATOM 705 O O . LEU A 1 87 ? -14.100 -5.155 7.747 1.00 96.25 87 LEU A O 1
ATOM 709 N N . VAL A 1 88 ? -12.664 -6.474 6.634 1.00 95.31 88 VAL A N 1
ATOM 710 C CA . VAL A 1 88 ? -13.344 -7.733 6.971 1.00 95.31 88 VAL A CA 1
ATOM 711 C C . VAL A 1 88 ? -13.292 -8.013 8.474 1.00 95.31 88 VAL A C 1
ATOM 713 O O . VAL A 1 88 ? -14.326 -8.335 9.061 1.00 95.31 88 VAL A O 1
ATOM 716 N N . LEU A 1 89 ? -12.117 -7.879 9.095 1.00 94.75 89 LEU A N 1
ATOM 717 C CA . LEU A 1 89 ? -11.936 -8.085 10.535 1.00 94.75 89 LEU A CA 1
ATOM 718 C C . LEU A 1 89 ? -12.712 -7.042 11.345 1.00 94.75 89 LEU A C 1
ATOM 720 O O . LEU A 1 89 ? -13.517 -7.395 12.201 1.00 94.75 89 LEU A O 1
ATOM 724 N N . GLY A 1 90 ? -12.557 -5.761 11.006 1.00 94.88 90 GLY A N 1
ATOM 725 C CA . GLY A 1 90 ? -13.267 -4.670 11.666 1.00 94.88 90 GLY A CA 1
ATOM 726 C C . GLY A 1 90 ? -14.785 -4.809 11.559 1.00 94.88 90 GLY A C 1
ATOM 727 O O . GLY A 1 90 ? -15.487 -4.582 12.540 1.00 94.88 90 GLY A O 1
ATOM 728 N N . TYR A 1 91 ? -15.301 -5.251 10.409 1.00 94.56 91 TYR A N 1
ATOM 729 C CA . TYR A 1 91 ? -16.728 -5.532 10.253 1.00 94.56 91 TYR A CA 1
ATOM 730 C C . TYR A 1 91 ? -17.195 -6.697 11.136 1.00 94.56 91 TYR A C 1
ATOM 732 O O . TYR A 1 91 ? -18.240 -6.588 11.778 1.00 94.56 91 TYR A O 1
ATOM 740 N N . ALA A 1 92 ? -16.429 -7.793 11.193 1.00 93.25 92 ALA A N 1
ATOM 741 C CA . ALA A 1 92 ? -16.757 -8.949 12.029 1.00 93.25 92 ALA A CA 1
ATOM 742 C C . ALA A 1 92 ? -16.835 -8.581 13.522 1.00 93.25 92 ALA A C 1
ATOM 744 O O . ALA A 1 92 ? -17.732 -9.058 14.218 1.00 93.25 92 ALA A O 1
ATOM 745 N N . ASP A 1 93 ? -15.971 -7.668 13.965 1.00 93.00 93 ASP A N 1
ATOM 746 C CA . ASP A 1 93 ? -15.907 -7.171 15.343 1.00 93.00 93 ASP A CA 1
ATOM 747 C C . ASP A 1 93 ? -16.785 -5.928 15.590 1.00 93.00 93 ASP A C 1
ATOM 749 O O . ASP A 1 93 ? -16.683 -5.283 16.635 1.00 93.00 93 ASP A O 1
ATOM 753 N N . GLN A 1 94 ? -17.638 -5.553 14.627 1.00 93.62 94 GLN A N 1
ATOM 754 C CA . GLN A 1 94 ? -18.509 -4.369 14.681 1.00 93.62 94 GLN A CA 1
ATOM 755 C C . GLN A 1 94 ? -17.767 -3.054 14.997 1.00 93.62 94 GLN A C 1
ATOM 757 O O . GLN A 1 94 ? -18.319 -2.119 15.587 1.00 93.62 94 GLN A O 1
ATOM 762 N N . ARG A 1 95 ? -16.505 -2.947 14.576 1.00 93.19 95 ARG A N 1
ATOM 763 C CA . ARG A 1 95 ? -15.691 -1.740 14.721 1.00 93.19 95 ARG A CA 1
ATOM 764 C C . ARG A 1 95 ? -16.110 -0.706 13.682 1.00 93.19 95 ARG A C 1
ATOM 766 O O . ARG A 1 95 ? -16.060 -0.953 12.481 1.00 93.19 95 ARG A O 1
ATOM 773 N N . ARG A 1 96 ? -16.467 0.496 14.145 1.00 92.44 96 ARG A N 1
ATOM 774 C CA . ARG A 1 96 ? -16.741 1.645 13.259 1.00 92.44 96 ARG A CA 1
ATOM 775 C C . ARG A 1 96 ? -15.474 2.266 12.671 1.00 92.44 96 ARG A C 1
ATOM 777 O O . ARG A 1 96 ? -15.546 2.918 11.638 1.00 92.44 96 ARG A O 1
ATOM 784 N N . ARG A 1 97 ? -14.334 2.069 13.335 1.00 96.19 97 ARG A N 1
ATOM 785 C CA . ARG A 1 97 ? -13.030 2.601 12.944 1.00 96.19 97 ARG A CA 1
ATOM 786 C C . ARG A 1 97 ? -11.969 1.517 13.068 1.00 96.19 97 ARG A C 1
ATOM 788 O O . ARG A 1 97 ? -11.950 0.782 14.053 1.00 96.19 97 ARG A O 1
ATOM 795 N N . ILE A 1 98 ? -11.108 1.436 12.065 1.00 97.94 98 ILE A N 1
ATOM 796 C CA . ILE A 1 98 ? -9.947 0.559 12.011 1.00 97.94 98 ILE A CA 1
ATOM 797 C C . ILE A 1 98 ? -8.793 1.248 12.735 1.00 97.94 98 ILE A C 1
ATOM 799 O O . ILE A 1 98 ? -8.260 2.259 12.266 1.00 97.94 98 ILE A O 1
ATOM 803 N N . GLU A 1 99 ? -8.429 0.680 13.876 1.00 98.19 99 GLU A N 1
ATOM 804 C CA . GLU A 1 99 ? -7.277 1.070 14.680 1.00 98.19 99 GLU A CA 1
ATOM 805 C C . GLU A 1 99 ? -6.079 0.146 14.393 1.00 98.19 99 GLU A C 1
ATOM 807 O O . GLU A 1 99 ? -6.167 -0.800 13.602 1.00 98.19 99 GLU A O 1
ATOM 812 N N . VAL A 1 100 ? -4.916 0.472 14.963 1.00 98.06 100 VAL A N 1
ATOM 813 C CA . VAL A 1 100 ? -3.648 -0.216 14.660 1.00 98.06 100 VAL A CA 1
ATOM 814 C C . VAL A 1 100 ? -3.673 -1.711 15.008 1.00 98.06 100 VAL A C 1
ATOM 816 O O . VAL A 1 100 ? -3.094 -2.509 14.278 1.00 98.06 100 VAL A O 1
ATOM 819 N N . ASP A 1 101 ? -4.410 -2.100 16.047 1.00 97.56 101 ASP A N 1
ATOM 820 C CA . ASP A 1 101 ? -4.574 -3.487 16.490 1.00 97.56 101 ASP A CA 1
ATOM 821 C C . ASP A 1 101 ? -5.240 -4.364 15.422 1.00 97.56 101 ASP A C 1
ATOM 823 O O . ASP A 1 101 ? -4.788 -5.477 15.163 1.00 97.56 101 ASP A O 1
ATOM 827 N N . VAL A 1 102 ? -6.265 -3.849 14.736 1.00 97.50 102 VAL A N 1
ATOM 828 C CA . VAL A 1 102 ? -6.923 -4.561 13.626 1.00 97.50 102 VAL A CA 1
ATOM 829 C C . VAL A 1 102 ? -5.964 -4.732 12.445 1.00 97.50 102 VAL A C 1
ATOM 831 O O . VAL A 1 102 ? -5.996 -5.752 11.756 1.00 97.50 102 VAL A O 1
ATOM 834 N N . VAL A 1 103 ? -5.082 -3.753 12.213 1.00 98.06 103 VAL A N 1
ATOM 835 C CA . VAL A 1 103 ? -4.044 -3.857 11.178 1.00 98.06 103 VAL A CA 1
ATOM 836 C C . VAL A 1 103 ? -3.034 -4.944 11.527 1.00 98.06 103 VAL A C 1
ATOM 838 O O . VAL A 1 103 ? -2.675 -5.728 10.652 1.00 98.06 103 VAL A O 1
ATOM 841 N N . ASP A 1 104 ? -2.588 -5.016 12.779 1.00 97.44 104 ASP A N 1
ATOM 842 C CA . ASP A 1 104 ? -1.650 -6.050 13.219 1.00 97.44 104 ASP A CA 1
ATOM 843 C C . ASP A 1 104 ? -2.275 -7.452 13.129 1.00 97.44 104 ASP A C 1
ATOM 845 O O . ASP A 1 104 ? -1.653 -8.353 12.569 1.00 97.44 104 ASP A O 1
ATOM 849 N N . GLN A 1 105 ? -3.545 -7.613 13.514 1.00 95.44 105 GLN A N 1
ATOM 850 C CA . GLN A 1 105 ? -4.285 -8.866 13.303 1.00 95.44 105 GLN A CA 1
ATOM 851 C C . GLN A 1 105 ? -4.389 -9.245 11.817 1.00 95.44 105 GLN A C 1
ATOM 853 O O . GLN A 1 105 ? -4.234 -10.411 11.450 1.00 95.44 105 GLN A O 1
ATOM 858 N N . ALA A 1 106 ? -4.633 -8.269 10.936 1.00 96.00 106 ALA A N 1
ATOM 859 C CA . ALA A 1 106 ? -4.674 -8.505 9.496 1.00 96.00 106 ALA A CA 1
ATOM 860 C C . ALA A 1 106 ? -3.304 -8.932 8.941 1.00 96.00 106 ALA A C 1
ATOM 862 O O . ALA A 1 106 ? -3.242 -9.794 8.063 1.00 96.00 106 ALA A O 1
ATOM 863 N N . ILE A 1 107 ? -2.211 -8.360 9.455 1.00 96.00 107 ILE A N 1
ATOM 864 C CA . ILE A 1 107 ? -0.840 -8.754 9.102 1.00 96.00 107 ILE A CA 1
ATOM 865 C C . ILE A 1 107 ? -0.576 -10.196 9.542 1.00 96.00 107 ILE A C 1
ATOM 867 O O . ILE A 1 107 ? -0.158 -11.009 8.719 1.00 96.00 107 ILE A O 1
ATOM 871 N N . GLU A 1 108 ? -0.882 -10.540 10.793 1.00 94.00 108 GLU A N 1
ATOM 872 C CA . GLU A 1 108 ? -0.713 -11.901 11.314 1.00 94.00 108 GLU A CA 1
ATOM 873 C C . GLU A 1 108 ? -1.514 -12.926 10.500 1.00 94.00 108 GLU A C 1
ATOM 875 O O . GLU A 1 108 ? -1.002 -13.991 10.146 1.00 94.00 108 GLU A O 1
ATOM 880 N N . ALA A 1 109 ? -2.751 -12.589 10.126 1.00 89.44 109 ALA A N 1
ATOM 881 C CA . ALA A 1 109 ? -3.594 -13.444 9.295 1.00 89.44 109 ALA A CA 1
ATOM 882 C C . ALA A 1 109 ? -3.018 -13.670 7.883 1.00 89.44 109 ALA A C 1
ATOM 884 O O . ALA A 1 109 ? -3.211 -14.742 7.302 1.00 89.44 109 ALA A O 1
ATOM 885 N N . LEU A 1 110 ? -2.319 -12.675 7.328 1.00 89.62 110 LEU A N 1
ATOM 886 C CA . LEU A 1 110 ? -1.680 -12.745 6.013 1.00 89.62 110 LEU A CA 1
ATOM 887 C C . LEU A 1 110 ? -0.345 -13.505 6.033 1.00 89.62 110 LEU A C 1
ATOM 889 O O . LEU A 1 110 ? -0.025 -14.178 5.052 1.00 89.62 110 LEU A O 1
ATOM 893 N N . GLU A 1 111 ? 0.429 -13.387 7.114 1.00 87.50 111 GLU A N 1
ATOM 894 C CA . GLU A 1 111 ? 1.774 -13.970 7.246 1.00 87.50 111 GLU A CA 1
ATOM 895 C C . GLU A 1 111 ? 1.792 -15.361 7.898 1.00 87.50 111 GLU A C 1
ATOM 897 O O . GLU A 1 111 ? 2.765 -16.098 7.736 1.00 87.50 111 GLU A O 1
ATOM 902 N N . GLY A 1 112 ? 0.734 -15.748 8.617 1.00 76.81 112 GLY A N 1
ATOM 903 C CA . GLY A 1 112 ? 0.659 -17.041 9.297 1.00 76.81 112 GLY A CA 1
ATOM 904 C C . GLY A 1 112 ? 0.808 -18.252 8.354 1.00 76.81 112 GLY A C 1
ATOM 905 O O . GLY A 1 112 ? 0.605 -18.138 7.145 1.00 76.81 112 GLY A O 1
ATOM 906 N N . PRO A 1 113 ? 1.072 -19.468 8.883 1.00 61.69 113 PRO A N 1
ATOM 907 C CA . PRO A 1 113 ? 1.332 -20.702 8.106 1.00 61.69 113 PRO A CA 1
ATOM 908 C C . PRO A 1 113 ? 0.176 -21.144 7.183 1.00 61.69 113 PRO A C 1
ATOM 910 O O . PRO A 1 113 ? 0.296 -22.067 6.383 1.00 61.69 113 PRO A O 1
ATOM 913 N N . ALA A 1 114 ? -0.952 -20.452 7.283 1.00 56.34 114 ALA A N 1
ATOM 914 C CA . ALA A 1 114 ? -2.139 -20.539 6.453 1.00 56.34 114 ALA A CA 1
ATOM 915 C C . ALA A 1 114 ? -2.097 -19.618 5.206 1.00 56.34 114 ALA A C 1
ATOM 917 O O . ALA A 1 114 ? -3.094 -19.522 4.477 1.00 56.34 114 ALA A O 1
ATOM 918 N N . GLY A 1 115 ? -0.971 -18.936 4.977 1.00 53.91 115 GLY A N 1
ATOM 919 C CA . GLY A 1 115 ? -0.712 -18.004 3.888 1.00 53.91 115 GLY A CA 1
ATOM 920 C C . GLY A 1 115 ? -0.551 -18.710 2.549 1.00 53.91 115 GLY A C 1
ATOM 921 O O . GLY A 1 115 ? 0.560 -18.933 2.090 1.00 53.91 115 GLY A O 1
ATOM 922 N N . SER A 1 116 ? -1.657 -19.119 1.923 1.00 49.88 116 SER A N 1
ATOM 923 C CA . SER A 1 116 ? -1.740 -19.430 0.480 1.00 49.88 116 SER A CA 1
ATOM 924 C C . SER A 1 116 ? -3.111 -19.991 0.100 1.00 49.88 116 SER A C 1
ATOM 926 O O . SER A 1 116 ? -3.279 -21.146 -0.275 1.00 49.88 116 SER A O 1
ATOM 928 N N . ARG A 1 117 ? -4.130 -19.140 0.158 1.00 43.81 117 ARG A N 1
ATOM 929 C CA . ARG A 1 117 ? -5.268 -19.132 -0.773 1.00 43.81 117 ARG A CA 1
ATOM 930 C C . ARG A 1 117 ? -6.150 -17.980 -0.353 1.00 43.81 117 ARG A C 1
ATOM 932 O O . ARG A 1 117 ? -6.303 -17.735 0.836 1.00 43.81 117 ARG A O 1
ATOM 939 N N . ALA A 1 118 ? -6.777 -17.334 -1.322 1.00 46.09 118 ALA A N 1
ATOM 940 C CA . ALA A 1 118 ? -8.055 -16.684 -1.114 1.00 46.09 118 ALA A CA 1
ATOM 941 C C . ALA A 1 118 ? -8.982 -17.678 -0.394 1.00 46.09 118 ALA A C 1
ATOM 943 O O . ALA A 1 118 ? -9.654 -18.501 -1.020 1.00 46.09 118 ALA A O 1
ATOM 944 N N . ARG A 1 119 ? -8.944 -17.683 0.939 1.00 47.16 119 ARG A N 1
ATOM 945 C CA . ARG A 1 119 ? -9.878 -18.436 1.743 1.00 47.16 119 ARG A CA 1
ATOM 946 C C . ARG A 1 119 ? -11.141 -17.623 1.604 1.00 47.16 119 ARG A C 1
ATOM 948 O O . ARG A 1 119 ? -11.285 -16.569 2.213 1.00 47.16 119 ARG A O 1
ATOM 955 N N . ARG A 1 120 ? -11.988 -18.077 0.675 1.00 45.72 120 ARG A N 1
ATOM 956 C CA . ARG A 1 120 ? -13.405 -17.749 0.636 1.00 45.72 120 ARG A CA 1
ATOM 957 C C . ARG A 1 120 ? -13.852 -17.646 2.082 1.00 45.72 120 ARG A C 1
ATOM 959 O O . ARG A 1 120 ? -13.813 -18.633 2.807 1.00 45.72 120 ARG A O 1
ATOM 966 N N . PHE A 1 121 ? -14.143 -16.413 2.453 1.00 50.62 121 PHE A N 1
ATOM 967 C CA . PHE A 1 121 ? -14.884 -15.969 3.608 1.00 50.62 121 PHE A CA 1
ATOM 968 C C . PHE A 1 121 ? -15.704 -17.106 4.241 1.00 50.62 121 PHE A C 1
ATOM 970 O O . PHE A 1 121 ? -16.841 -17.365 3.856 1.00 50.62 121 PHE A O 1
ATOM 977 N N . THR A 1 122 ? -15.123 -17.814 5.207 1.00 45.53 122 THR A N 1
ATOM 978 C CA . THR A 1 122 ? -15.897 -18.560 6.197 1.00 45.53 122 THR A CA 1
ATOM 979 C C . THR A 1 122 ? -15.776 -17.759 7.470 1.00 45.53 122 THR A C 1
ATOM 981 O O . THR A 1 122 ? -14.835 -17.922 8.242 1.00 45.53 122 THR A O 1
ATOM 984 N N . SER A 1 123 ? -16.695 -16.812 7.615 1.00 41.53 123 SER A N 1
ATOM 985 C CA . SER A 1 123 ? -16.824 -16.019 8.822 1.00 41.53 123 SER A CA 1
ATOM 986 C C . SER A 1 123 ? -16.882 -16.942 10.056 1.00 41.53 123 SER A C 1
ATOM 988 O O . SER A 1 123 ? -17.747 -17.829 10.099 1.00 41.53 123 SER A O 1
ATOM 990 N N . PRO A 1 124 ? -16.013 -16.748 11.070 1.00 42.00 124 PRO A N 1
ATOM 991 C CA . PRO A 1 124 ? -16.098 -17.464 12.345 1.00 42.00 124 PRO A CA 1
ATOM 992 C C . PRO A 1 124 ? -17.372 -17.102 13.126 1.00 42.00 124 PRO A C 1
ATOM 994 O O . PRO A 1 124 ? -17.714 -17.778 14.096 1.00 42.00 124 PRO A O 1
ATOM 997 N N . VAL A 1 125 ? -18.145 -16.114 12.655 1.00 53.12 125 VAL A N 1
ATOM 998 C CA . VAL A 1 125 ? -19.459 -15.764 13.202 1.00 53.12 125 VAL A CA 1
ATOM 999 C C . VAL A 1 125 ? -20.420 -16.962 13.135 1.00 53.12 125 VAL A C 1
ATOM 1001 O O . VAL A 1 125 ? -21.242 -17.119 14.024 1.00 53.12 125 VAL A O 1
ATOM 1004 N N . ARG A 1 126 ? -20.273 -17.922 12.206 1.00 46.12 126 ARG A N 1
ATOM 1005 C CA . ARG A 1 126 ? -21.077 -19.165 12.270 1.00 46.12 126 ARG A CA 1
ATOM 1006 C C . ARG A 1 126 ? -20.756 -20.052 13.484 1.00 46.12 126 ARG A C 1
ATOM 1008 O O . ARG A 1 126 ? -21.666 -20.663 14.037 1.00 46.12 126 ARG A O 1
ATOM 1015 N N . ALA A 1 127 ? -19.498 -20.102 13.921 1.00 46.00 127 ALA A N 1
ATOM 1016 C CA . ALA A 1 127 ? -19.075 -20.918 15.061 1.00 46.00 127 ALA A CA 1
ATOM 1017 C C . ALA A 1 127 ? -19.381 -20.241 16.410 1.00 46.00 127 ALA A C 1
ATOM 1019 O O . ALA A 1 127 ? -19.731 -20.914 17.379 1.00 46.00 127 ALA A O 1
ATOM 1020 N N . ALA A 1 128 ? -19.315 -18.906 16.462 1.00 46.94 128 ALA A N 1
ATOM 1021 C CA . ALA A 1 128 ? -19.689 -18.137 17.648 1.00 46.94 128 ALA A CA 1
ATOM 1022 C C . ALA A 1 128 ? -21.203 -18.211 17.934 1.00 46.94 128 ALA A C 1
ATOM 1024 O O . ALA A 1 128 ? -21.606 -18.36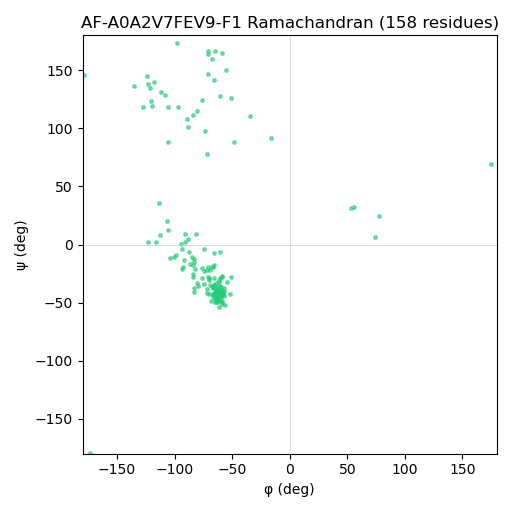0 19.086 1.00 46.94 128 ALA A O 1
ATOM 1025 N N . TRP A 1 129 ? -22.048 -18.229 16.895 1.00 45.59 129 TRP A N 1
ATOM 1026 C CA . TRP A 1 129 ? -23.499 -18.379 17.066 1.00 45.59 129 TRP A CA 1
ATOM 1027 C C . TRP A 1 129 ? -23.916 -19.784 17.529 1.00 45.59 129 TRP A C 1
ATOM 1029 O O . TRP A 1 129 ? -24.888 -19.907 18.272 1.00 45.59 129 TRP A O 1
ATOM 1039 N N . GLN A 1 130 ? -23.168 -20.842 17.190 1.00 46.31 130 GLN A N 1
ATOM 1040 C CA . GLN A 1 130 ? -23.449 -22.190 17.709 1.00 46.31 130 GLN A CA 1
ATOM 1041 C C . GLN A 1 130 ? -23.241 -22.305 19.225 1.00 46.31 130 GLN A C 1
ATOM 1043 O O . GLN A 1 130 ? -23.928 -23.093 19.873 1.00 46.31 130 GLN A O 1
ATOM 1048 N N . ARG A 1 131 ? -22.340 -21.510 19.814 1.00 41.34 131 ARG A N 1
ATOM 1049 C CA . ARG A 1 131 ? -22.091 -21.537 21.264 1.00 41.34 131 ARG A CA 1
ATOM 1050 C C . ARG A 1 131 ? -23.062 -20.676 22.068 1.00 41.34 131 ARG A C 1
ATOM 1052 O O . ARG A 1 131 ? -23.352 -21.023 23.207 1.00 41.34 131 ARG A O 1
ATOM 1059 N N . SER A 1 132 ? -23.613 -19.616 21.481 1.00 47.84 132 SER A N 1
ATOM 1060 C CA . SER A 1 132 ? -24.538 -18.723 22.193 1.00 47.84 132 SER A CA 1
ATOM 1061 C C . SER A 1 132 ? -26.019 -19.098 22.055 1.00 47.84 132 SER A C 1
ATOM 1063 O O . SER A 1 132 ? -26.822 -18.609 22.842 1.00 47.84 132 SER A O 1
ATOM 1065 N N . PHE A 1 133 ? -26.404 -19.993 21.132 1.00 42.16 133 PHE A N 1
ATOM 1066 C CA . PHE A 1 133 ? -27.812 -20.405 20.986 1.00 42.16 133 PHE A CA 1
ATOM 1067 C C . PHE A 1 133 ? -28.212 -21.675 21.759 1.00 42.16 133 PHE A C 1
ATOM 1069 O O . PHE A 1 133 ? -29.388 -21.834 22.077 1.00 42.16 133 PHE A O 1
ATOM 1076 N N . VAL A 1 134 ? -27.271 -22.548 22.145 1.00 47.00 134 VAL A N 1
ATOM 1077 C CA . VAL A 1 134 ? -27.606 -23.741 22.961 1.00 47.00 134 VAL A CA 1
ATOM 1078 C C . VAL A 1 134 ? -27.967 -23.363 24.410 1.00 47.00 134 VAL A C 1
ATOM 1080 O O . VAL A 1 134 ? -28.700 -24.090 25.071 1.00 47.00 134 VAL A O 1
ATOM 1083 N N . GLY A 1 135 ? -27.532 -22.195 24.894 1.00 43.75 135 GLY A N 1
ATOM 1084 C CA . GLY A 1 135 ? -27.849 -21.716 26.246 1.00 43.75 135 GLY A CA 1
ATOM 1085 C C . GLY A 1 135 ? -29.165 -20.939 26.389 1.00 43.75 135 GLY A C 1
ATOM 1086 O O . GLY A 1 135 ? -29.643 -20.782 27.508 1.00 43.75 135 GLY A O 1
ATOM 1087 N N . ALA A 1 136 ? -29.767 -20.453 25.296 1.00 47.72 136 ALA A N 1
ATOM 1088 C CA . ALA A 1 136 ? -30.887 -19.502 25.369 1.00 47.72 136 ALA A CA 1
ATOM 1089 C C . ALA A 1 136 ? -32.276 -20.108 25.088 1.00 47.72 136 ALA A C 1
ATOM 1091 O O . ALA A 1 136 ? -33.283 -19.470 25.385 1.00 47.72 136 ALA A O 1
ATOM 1092 N N . VAL A 1 137 ? -32.368 -21.345 24.583 1.00 48.56 137 VAL A N 1
ATOM 1093 C CA . VAL A 1 137 ? -33.669 -22.027 24.388 1.00 48.56 137 VAL A CA 1
ATOM 1094 C C . VAL A 1 137 ? -34.173 -22.708 25.674 1.00 48.56 137 VAL A C 1
ATOM 1096 O O . VAL A 1 137 ? -35.36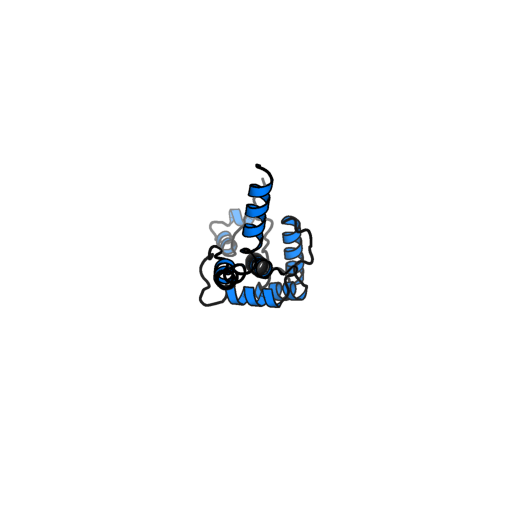1 -22.984 25.803 1.00 48.56 137 VAL A O 1
ATOM 1099 N N . SER A 1 138 ? -33.326 -22.888 26.691 1.00 48.12 138 SER A N 1
ATOM 1100 C CA . SER A 1 138 ? -33.708 -23.584 27.932 1.00 48.12 138 SER A CA 1
ATOM 1101 C C . SER A 1 138 ? -34.335 -22.687 29.012 1.00 48.12 138 SER A C 1
ATOM 1103 O O . SER A 1 138 ? -34.808 -23.203 30.019 1.00 48.12 138 SER A O 1
ATOM 1105 N N . ALA A 1 139 ? -34.374 -21.360 28.828 1.00 46.03 139 ALA A N 1
ATOM 1106 C CA . ALA A 1 139 ? -34.828 -20.416 29.863 1.00 46.03 139 ALA A CA 1
ATOM 1107 C C . ALA A 1 139 ? -36.146 -19.680 29.544 1.00 46.03 139 ALA A C 1
ATOM 1109 O O . ALA A 1 139 ? -36.553 -18.802 30.299 1.00 46.03 139 ALA A O 1
ATOM 1110 N N . ALA A 1 140 ? -36.852 -20.054 28.471 1.00 47.22 140 ALA A N 1
ATOM 1111 C CA . ALA A 1 140 ? -38.204 -19.561 28.165 1.00 47.22 140 ALA A CA 1
ATOM 1112 C C . ALA A 1 140 ? -39.298 -20.625 28.408 1.00 47.22 140 ALA A C 1
ATOM 1114 O O . ALA A 1 140 ? -40.397 -20.535 27.869 1.00 47.22 140 ALA A O 1
ATOM 1115 N N . GLY A 1 141 ? -38.999 -21.653 29.213 1.00 43.91 141 GLY A N 1
ATOM 1116 C CA . GLY A 1 141 ? -39.892 -22.786 29.479 1.00 43.91 141 GLY A CA 1
ATOM 1117 C C . GLY A 1 141 ? -40.781 -22.677 30.723 1.00 43.91 141 GLY A C 1
ATOM 1118 O O . GLY A 1 141 ? -41.585 -23.575 30.943 1.00 43.91 141 GLY A O 1
ATOM 1119 N N . LEU A 1 142 ? -40.674 -21.623 31.546 1.00 49.09 142 LEU A N 1
ATOM 1120 C CA . LEU A 1 142 ? -41.365 -21.586 32.853 1.00 49.09 142 LEU A CA 1
ATOM 1121 C C . LEU A 1 142 ? -42.311 -20.397 33.092 1.00 49.09 142 LEU A C 1
ATOM 1123 O O . LEU A 1 142 ? -42.943 -20.343 34.140 1.00 49.09 142 LEU A O 1
ATOM 1127 N N . ALA A 1 143 ? -42.505 -19.497 32.123 1.00 47.56 143 ALA A N 1
ATOM 1128 C CA . ALA A 1 143 ? -43.456 -18.378 32.258 1.00 47.56 143 ALA A CA 1
ATOM 1129 C C . ALA A 1 143 ? -44.641 -18.420 31.265 1.00 47.56 143 ALA A C 1
ATOM 1131 O O . ALA A 1 143 ? -45.482 -17.525 31.267 1.00 47.56 143 ALA A O 1
ATOM 1132 N N . GLY A 1 144 ? -44.731 -19.452 30.415 1.00 44.84 144 GLY A N 1
ATOM 1133 C CA . GLY A 1 144 ? -45.742 -19.557 29.348 1.00 44.84 144 GLY A CA 1
ATOM 1134 C C . GLY A 1 144 ? -46.949 -20.453 29.655 1.00 44.84 144 GLY A C 1
ATOM 1135 O O . GLY A 1 144 ? -47.933 -20.432 28.917 1.00 44.84 144 GLY A O 1
ATOM 1136 N N . THR A 1 145 ? -46.918 -21.237 30.734 1.00 51.09 145 THR A N 1
ATOM 1137 C CA . THR A 1 145 ? -47.986 -22.208 31.038 1.00 51.09 145 THR A CA 1
ATOM 1138 C C . THR A 1 145 ? -49.198 -21.588 31.735 1.00 51.09 145 THR A C 1
ATOM 1140 O O . THR A 1 145 ? -50.298 -22.125 31.612 1.00 51.09 145 THR A O 1
ATOM 1143 N N . HIS A 1 146 ? -49.058 -20.422 32.376 1.00 48.91 146 HIS A N 1
ATOM 1144 C CA . HIS A 1 146 ? -50.188 -19.752 33.033 1.00 48.91 146 HIS A CA 1
ATOM 1145 C C . HIS A 1 146 ? -51.047 -18.889 32.091 1.00 48.91 146 HIS A C 1
ATOM 1147 O O . HIS A 1 146 ? -52.248 -18.752 32.327 1.00 48.91 146 HIS A O 1
ATOM 1153 N N . LEU A 1 147 ? -50.504 -18.381 30.976 1.00 46.38 147 LEU A N 1
ATOM 1154 C CA . LEU A 1 147 ? -51.286 -17.570 30.026 1.00 46.38 147 LEU A CA 1
ATOM 1155 C C . LEU A 1 147 ? -52.231 -18.415 29.144 1.00 46.38 147 LEU A C 1
ATOM 1157 O O . LEU A 1 147 ? -53.301 -17.951 28.751 1.00 46.38 147 LEU A O 1
ATOM 1161 N N . LEU A 1 148 ? -51.883 -19.680 28.875 1.00 51.03 148 LEU A N 1
ATOM 1162 C CA . LEU A 1 148 ? -52.699 -20.601 28.065 1.00 51.03 148 LEU A CA 1
ATOM 1163 C C . LEU A 1 148 ? -53.825 -21.301 28.850 1.00 51.03 148 LEU A C 1
ATOM 1165 O O . LEU A 1 148 ? -54.704 -21.909 28.231 1.00 51.03 148 LEU A O 1
ATOM 1169 N N . ALA A 1 149 ? -53.815 -21.220 30.184 1.00 54.81 149 ALA A N 1
ATOM 1170 C CA . ALA A 1 149 ? -54.916 -21.674 31.037 1.00 54.81 149 ALA A CA 1
ATOM 1171 C C . ALA A 1 149 ? -56.018 -20.603 31.142 1.00 54.81 149 ALA A C 1
ATOM 1173 O O . ALA A 1 149 ? -57.200 -20.911 30.992 1.00 54.81 149 ALA A O 1
ATOM 1174 N N . LEU A 1 150 ? -55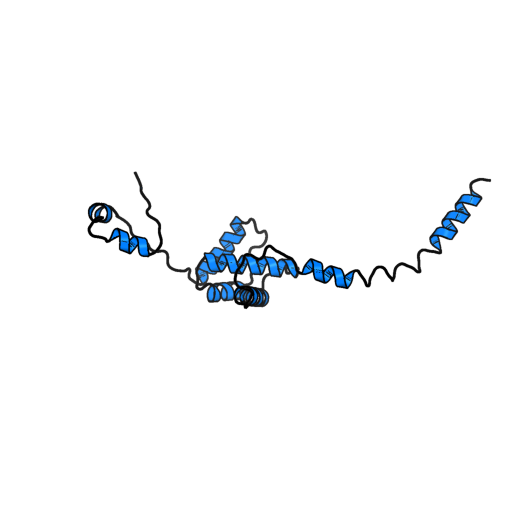.632 -19.329 31.274 1.00 51.12 150 LEU A N 1
ATOM 1175 C CA . LEU A 1 150 ? -56.559 -18.190 31.301 1.00 51.12 150 LEU A CA 1
ATOM 1176 C C . LEU A 1 150 ? -57.267 -17.970 29.952 1.00 51.12 150 LEU A C 1
ATOM 1178 O O . LEU A 1 150 ? -58.468 -17.715 29.923 1.00 51.12 150 LEU A O 1
ATOM 1182 N N . ALA A 1 151 ? -56.571 -18.173 28.828 1.00 52.47 151 ALA A N 1
ATOM 1183 C CA . ALA A 1 151 ? -57.170 -18.050 27.494 1.00 52.47 151 ALA A CA 1
ATOM 1184 C C . ALA A 1 151 ? -58.189 -19.161 27.152 1.00 52.47 151 ALA A C 1
ATOM 1186 O O . ALA A 1 151 ? -59.040 -18.962 26.284 1.00 52.47 151 ALA A O 1
ATOM 1187 N N . ARG A 1 152 ? -58.125 -20.322 27.822 1.00 56.66 152 ARG A N 1
ATOM 1188 C CA . ARG A 1 152 ? -59.126 -21.395 27.680 1.00 56.66 152 ARG A CA 1
ATOM 1189 C C . ARG A 1 152 ? -60.352 -21.160 28.563 1.00 56.66 152 ARG A C 1
ATOM 1191 O O . ARG A 1 152 ? -61.464 -21.356 28.094 1.00 56.66 152 ARG A O 1
ATOM 1198 N N . HIS A 1 153 ? -60.168 -20.637 29.776 1.00 49.53 153 HIS A N 1
ATOM 1199 C CA . HIS A 1 153 ? -61.275 -20.370 30.701 1.00 49.53 153 HIS A CA 1
ATO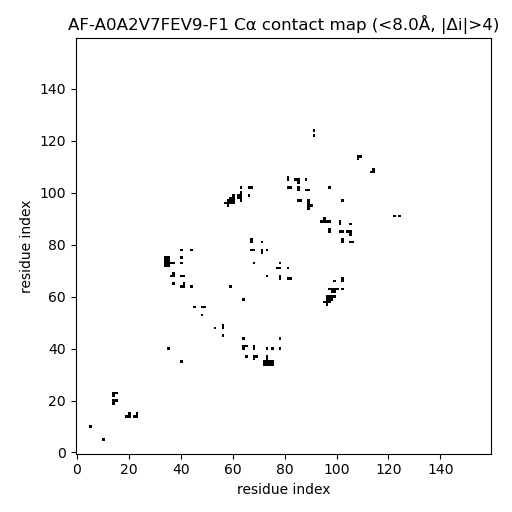M 1200 C C . HIS A 1 153 ? -62.189 -19.214 30.251 1.00 49.53 153 HIS A C 1
ATOM 1202 O O . HIS A 1 153 ? -63.401 -19.285 30.418 1.00 49.53 153 HIS A O 1
ATOM 1208 N N . VAL A 1 154 ? -61.634 -18.176 29.611 1.00 56.75 154 VAL A N 1
ATOM 1209 C CA . VAL A 1 154 ? -62.435 -17.065 29.055 1.00 56.75 154 VAL A CA 1
ATOM 1210 C C . VAL A 1 154 ? -63.243 -17.499 27.823 1.00 56.75 154 VAL 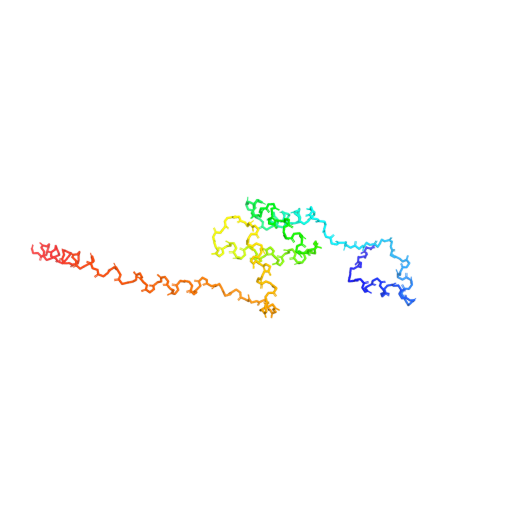A C 1
ATOM 1212 O O . VAL A 1 154 ? -64.320 -16.967 27.575 1.00 56.75 154 VAL A O 1
ATOM 1215 N N . ARG A 1 155 ? -62.767 -18.498 27.065 1.00 47.91 155 ARG A N 1
ATOM 1216 C CA . ARG A 1 155 ? -63.464 -19.003 25.872 1.00 47.91 155 ARG A CA 1
ATOM 1217 C C . ARG A 1 155 ? -64.695 -19.850 26.220 1.00 47.91 155 ARG A C 1
ATOM 1219 O O . ARG A 1 155 ? -65.687 -19.760 25.507 1.00 47.91 155 ARG A O 1
ATOM 1226 N N . ASP A 1 156 ? -64.656 -20.594 27.325 1.00 52.16 156 ASP A N 1
ATOM 1227 C CA . ASP A 1 156 ? -65.800 -21.390 27.798 1.00 52.16 156 ASP A CA 1
ATOM 1228 C C . ASP A 1 156 ? -66.900 -20.541 28.463 1.00 52.16 156 ASP A C 1
ATOM 1230 O O . ASP A 1 156 ? -68.052 -20.969 28.517 1.00 52.16 156 ASP A O 1
ATOM 1234 N N . LEU A 1 157 ? -66.583 -19.323 28.925 1.00 50.41 157 LEU A N 1
ATOM 1235 C CA . LEU A 1 157 ? -67.555 -18.417 29.554 1.00 50.41 157 LEU A CA 1
ATOM 1236 C C . LEU A 1 157 ? -68.372 -17.578 28.550 1.00 50.41 157 LEU A C 1
ATOM 1238 O O . LEU A 1 157 ? -69.394 -17.020 28.924 1.00 50.41 157 LEU A O 1
ATOM 1242 N N . VAL A 1 158 ? -67.918 -17.463 27.295 1.00 49.44 158 VAL A N 1
ATOM 1243 C CA . VAL A 1 158 ? -68.535 -16.609 26.253 1.00 49.44 158 VAL A CA 1
ATOM 1244 C C . VAL A 1 158 ? -69.444 -17.401 25.295 1.00 49.44 158 VAL A C 1
ATOM 1246 O O . VAL A 1 158 ? -70.170 -16.808 24.507 1.00 49.44 158 VAL A O 1
ATOM 1249 N N . MET A 1 159 ? -69.450 -18.737 25.370 1.00 51.41 159 MET A N 1
ATOM 1250 C CA . MET A 1 159 ? -70.277 -19.611 24.516 1.00 51.41 159 MET A CA 1
ATOM 1251 C C . MET A 1 159 ? -71.360 -20.377 25.299 1.00 51.41 159 MET A C 1
ATOM 1253 O O . MET A 1 159 ? -71.677 -21.522 24.969 1.00 51.41 159 MET A O 1
ATOM 1257 N N . ARG A 1 160 ? -71.940 -19.747 26.326 1.00 45.28 160 ARG A N 1
ATOM 1258 C CA . ARG A 1 160 ? -73.211 -20.151 26.944 1.00 45.28 160 ARG A CA 1
ATOM 1259 C C . ARG A 1 160 ? -74.123 -18.951 27.118 1.00 45.28 160 ARG A C 1
ATOM 1261 O O . ARG A 1 160 ? -73.613 -17.912 27.584 1.00 45.28 160 ARG A O 1
#

Mean predicted aligned error: 13.68 Å